Protein AF-A0A9E5NCG2-F1 (afdb_monomer_lite)

Secondary structure (DSSP, 8-state):
---HHHHHHHHHTTT-TTPPP--EEE--GGG----HHHHHHHHHHHHHHHHHT--S-SEEE---

Sequence (64 aa):
HGGAAFTQIRNAIYDVDDRPSVLEFYAGLGGKEVRVSDVYEIGEKTLKAAKDGKVTSHVEWVGI

Structure (mmCIF, N/CA/C/O backbone):
data_AF-A0A9E5NCG2-F1
#
_entry.id   AF-A0A9E5NCG2-F1
#
loop_
_atom_site.group_PDB
_atom_site.id
_atom_site.type_symbol
_atom_site.label_atom_id
_atom_site.label_alt_id
_atom_site.label_comp_id
_atom_site.label_asym_id
_atom_site.label_entity_id
_atom_site.label_seq_id
_atom_site.pdbx_PDB_ins_code
_atom_site.Cartn_x
_atom_site.Cartn_y
_atom_site.Cartn_z
_atom_site.occupancy
_atom_site.B_iso_or_equiv
_atom_site.auth_seq_id
_atom_site.auth_comp_id
_atom_site.auth_asym_id
_atom_site.auth_atom_id
_atom_site.pdbx_PDB_model_num
ATOM 1 N N . HIS A 1 1 ? 2.657 10.276 -6.729 1.00 77.50 1 HIS A N 1
ATOM 2 C CA . HIS A 1 1 ? 3.774 9.397 -7.134 1.00 77.50 1 HIS A CA 1
ATOM 3 C C . HIS A 1 1 ? 3.995 8.382 -6.028 1.00 77.50 1 HIS A C 1
ATOM 5 O O . HIS A 1 1 ? 3.821 8.766 -4.880 1.00 77.50 1 HIS A O 1
ATOM 11 N N . GLY A 1 2 ? 4.272 7.124 -6.376 1.00 89.50 2 GLY A N 1
ATOM 12 C CA . GLY A 1 2 ? 4.518 6.049 -5.412 1.00 89.50 2 GLY A CA 1
ATOM 13 C C . GLY A 1 2 ? 5.974 5.591 -5.418 1.00 89.50 2 GLY A C 1
ATOM 14 O O . GLY A 1 2 ? 6.784 6.096 -6.199 1.00 89.50 2 GLY A O 1
ATOM 15 N N . GLY A 1 3 ? 6.306 4.641 -4.554 1.00 94.88 3 GLY A N 1
ATOM 16 C CA . GLY A 1 3 ? 7.636 4.076 -4.407 1.00 94.88 3 GLY A CA 1
ATOM 17 C C . GLY A 1 3 ? 8.008 3.135 -5.550 1.00 94.88 3 GLY A C 1
ATOM 18 O O . GLY A 1 3 ? 7.230 2.852 -6.471 1.00 94.88 3 GLY A O 1
ATOM 19 N N . ALA A 1 4 ? 9.235 2.617 -5.478 1.00 96.19 4 ALA A N 1
ATOM 20 C CA . ALA A 1 4 ? 9.755 1.694 -6.480 1.00 96.19 4 ALA A CA 1
ATOM 21 C C . ALA A 1 4 ? 8.897 0.421 -6.572 1.00 96.19 4 ALA A C 1
ATOM 23 O O . ALA A 1 4 ? 8.482 0.049 -7.667 1.00 96.19 4 ALA A O 1
ATOM 24 N N . ALA A 1 5 ? 8.562 -0.198 -5.433 1.00 95.38 5 ALA A N 1
ATOM 25 C CA . ALA A 1 5 ? 7.751 -1.416 -5.395 1.00 95.38 5 ALA A CA 1
ATOM 26 C C . ALA A 1 5 ? 6.352 -1.203 -5.996 1.00 95.38 5 ALA A C 1
ATOM 28 O O . ALA A 1 5 ? 5.912 -2.005 -6.816 1.00 95.38 5 ALA A O 1
ATOM 29 N N . PHE A 1 6 ? 5.691 -0.088 -5.667 1.00 97.00 6 PHE A N 1
ATOM 30 C CA . PHE A 1 6 ? 4.388 0.263 -6.235 1.00 97.00 6 PHE A CA 1
ATOM 31 C C . PHE A 1 6 ? 4.423 0.350 -7.763 1.00 97.00 6 PHE A C 1
ATOM 33 O O . PHE A 1 6 ? 3.562 -0.203 -8.449 1.00 97.00 6 PHE A O 1
ATOM 40 N N . THR A 1 7 ? 5.448 1.007 -8.304 1.00 96.06 7 THR A N 1
ATOM 41 C CA . THR A 1 7 ? 5.623 1.146 -9.754 1.00 96.06 7 THR A CA 1
ATOM 42 C C . THR A 1 7 ? 5.892 -0.207 -10.414 1.00 96.06 7 THR A C 1
ATOM 44 O O . THR A 1 7 ? 5.269 -0.529 -11.422 1.00 96.06 7 THR A O 1
ATOM 47 N N . GLN A 1 8 ? 6.766 -1.030 -9.825 1.00 97.31 8 GLN A N 1
ATOM 48 C CA . GLN A 1 8 ? 7.086 -2.361 -10.351 1.00 97.31 8 GLN A CA 1
ATOM 49 C C . GLN A 1 8 ? 5.866 -3.289 -10.353 1.00 97.31 8 GLN A C 1
ATOM 51 O O . GLN A 1 8 ? 5.612 -3.942 -11.360 1.00 97.31 8 GLN A O 1
ATOM 56 N N . ILE A 1 9 ? 5.066 -3.301 -9.279 1.00 96.81 9 ILE A N 1
ATOM 57 C CA . ILE A 1 9 ? 3.841 -4.112 -9.206 1.00 96.81 9 ILE A CA 1
ATOM 58 C C . ILE A 1 9 ? 2.855 -3.685 -10.293 1.00 96.81 9 ILE A C 1
ATOM 60 O O . ILE A 1 9 ? 2.368 -4.534 -11.031 1.00 96.81 9 ILE A O 1
ATOM 64 N N . ARG A 1 10 ? 2.595 -2.378 -10.444 1.00 95.56 10 ARG A N 1
ATOM 65 C CA . ARG A 1 10 ? 1.678 -1.867 -11.479 1.00 95.56 10 ARG A CA 1
ATOM 66 C C . ARG A 1 10 ? 2.133 -2.204 -12.894 1.00 95.56 10 ARG A C 1
ATOM 68 O O . ARG A 1 10 ? 1.282 -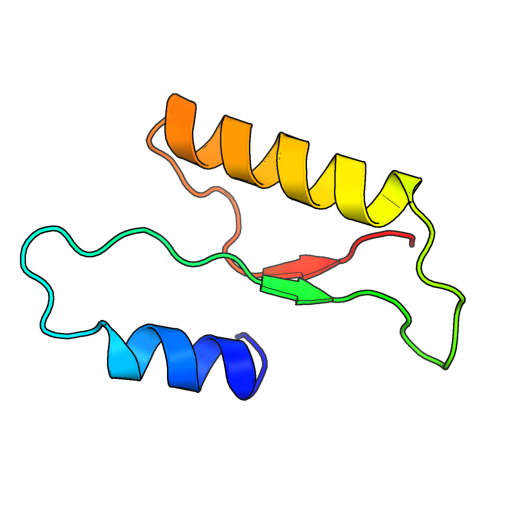2.474 -13.735 1.00 95.56 10 ARG A O 1
ATOM 75 N N . ASN A 1 11 ? 3.441 -2.189 -13.138 1.00 96.19 11 ASN A N 1
ATOM 76 C CA . ASN A 1 11 ? 4.012 -2.591 -14.420 1.00 96.19 11 ASN A CA 1
ATOM 77 C C . ASN A 1 11 ? 3.869 -4.102 -14.644 1.00 96.19 11 ASN A C 1
ATOM 79 O O . ASN A 1 11 ? 3.479 -4.516 -15.728 1.00 96.19 11 ASN A O 1
ATOM 83 N N . ALA A 1 12 ? 4.129 -4.920 -13.620 1.00 96.94 12 ALA A N 1
ATOM 84 C CA . ALA A 1 12 ? 4.048 -6.378 -13.711 1.00 96.94 12 ALA A CA 1
ATOM 85 C C . ALA A 1 12 ? 2.632 -6.889 -14.023 1.00 96.94 12 ALA A C 1
ATOM 87 O O . ALA A 1 12 ? 2.485 -7.937 -14.641 1.00 96.94 12 ALA A O 1
ATOM 88 N N . ILE A 1 13 ? 1.599 -6.150 -13.608 1.00 97.00 13 ILE A N 1
ATOM 89 C CA . ILE A 1 13 ? 0.192 -6.493 -13.865 1.00 97.00 13 ILE A CA 1
ATOM 90 C C . ILE A 1 13 ? -0.442 -5.627 -14.960 1.00 97.00 13 ILE A C 1
ATOM 92 O O . ILE A 1 13 ? -1.667 -5.576 -15.069 1.00 97.00 13 ILE A O 1
ATOM 96 N N . TYR A 1 14 ? 0.361 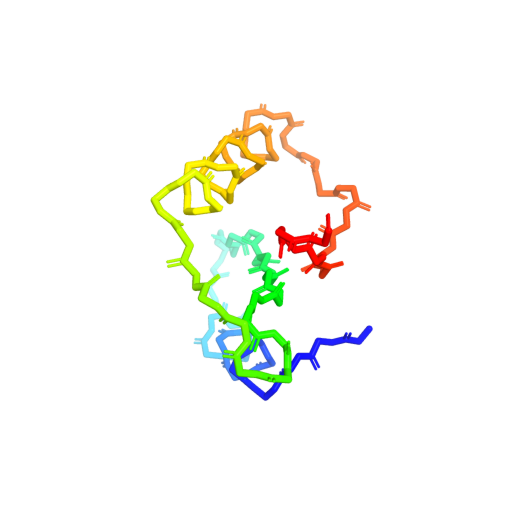-4.888 -15.732 1.00 95.31 14 TYR A N 1
ATOM 97 C CA . TYR A 1 14 ? -0.159 -3.910 -16.686 1.00 95.31 14 TYR A CA 1
ATOM 98 C C . TYR A 1 14 ? -1.062 -4.547 -17.750 1.00 95.31 14 TYR A C 1
ATOM 100 O O . TYR A 1 14 ? -2.093 -3.955 -18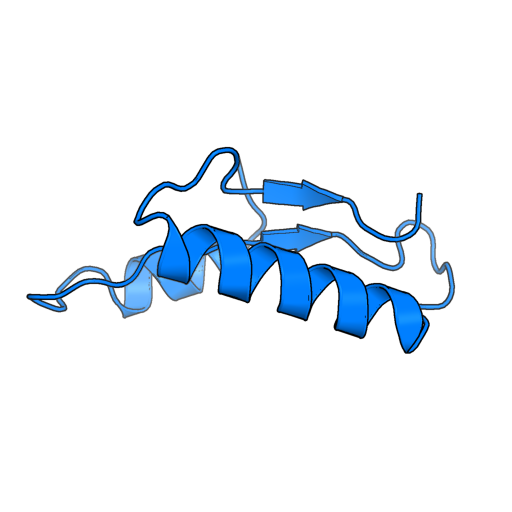.068 1.00 95.31 14 TYR A O 1
ATOM 108 N N . ASP A 1 15 ? -0.699 -5.747 -18.211 1.00 96.69 15 ASP A N 1
ATOM 109 C CA . ASP A 1 15 ? -1.362 -6.486 -19.294 1.00 96.69 15 ASP A CA 1
ATOM 110 C C . ASP A 1 15 ? -2.507 -7.407 -18.821 1.00 96.69 15 ASP A C 1
ATOM 112 O O . ASP A 1 15 ? -3.030 -8.196 -19.603 1.00 96.69 15 ASP A O 1
ATOM 116 N N . VAL A 1 16 ? -2.898 -7.357 -17.543 1.00 96.94 16 VAL A N 1
ATOM 117 C CA . VAL A 1 16 ? -4.041 -8.138 -17.039 1.00 96.94 16 VAL A CA 1
ATOM 118 C C . VAL A 1 16 ? -5.348 -7.479 -17.492 1.00 96.94 16 VAL A C 1
ATOM 120 O O . VAL A 1 16 ? -5.556 -6.303 -17.206 1.00 96.94 16 VAL A O 1
ATOM 123 N N . ASP A 1 17 ? -6.239 -8.233 -18.146 1.00 94.75 17 ASP A N 1
ATOM 124 C CA . ASP A 1 17 ? -7.511 -7.709 -18.679 1.00 94.75 17 ASP A CA 1
ATOM 125 C C . ASP A 1 17 ? -8.381 -7.051 -17.593 1.00 94.75 17 ASP A C 1
ATOM 127 O O . ASP A 1 17 ? -8.791 -5.897 -17.726 1.00 94.75 17 ASP A O 1
ATOM 131 N N . ASP A 1 18 ? -8.619 -7.757 -16.484 1.00 92.12 18 ASP A N 1
ATOM 132 C CA . ASP A 1 18 ? -9.295 -7.216 -15.297 1.00 92.12 18 ASP A CA 1
ATOM 133 C C . ASP A 1 18 ? -8.259 -6.726 -14.281 1.00 92.12 18 ASP A C 1
ATOM 135 O O . ASP A 1 18 ? -8.015 -7.332 -13.233 1.00 92.12 18 ASP A O 1
ATOM 139 N N . ARG A 1 19 ? -7.537 -5.665 -14.656 1.00 93.19 19 ARG A N 1
ATOM 140 C CA . ARG A 1 19 ? -6.428 -5.157 -13.848 1.00 93.19 19 ARG A CA 1
ATOM 141 C C . ARG A 1 19 ? -6.940 -4.580 -12.522 1.00 93.19 19 ARG A C 1
ATOM 143 O O . ARG A 1 19 ? -7.601 -3.535 -12.535 1.00 93.19 19 ARG A O 1
ATOM 150 N N . PRO A 1 20 ? -6.539 -5.140 -11.366 1.00 93.06 20 PRO A N 1
ATOM 151 C CA . PRO A 1 20 ? -6.950 -4.598 -10.084 1.00 93.06 20 PRO A CA 1
ATOM 152 C C . PRO A 1 20 ? -6.317 -3.228 -9.828 1.00 93.06 20 PRO A C 1
ATOM 154 O O . PRO A 1 20 ? -5.234 -2.886 -10.318 1.00 93.06 20 PRO A O 1
ATOM 157 N N . SER A 1 21 ? -6.982 -2.441 -8.986 1.00 94.06 21 SER A N 1
ATOM 158 C CA . SER A 1 21 ? -6.370 -1.244 -8.418 1.00 94.06 21 SER A CA 1
ATOM 159 C C . SER A 1 21 ? -5.230 -1.622 -7.474 1.00 94.06 21 SER A C 1
ATOM 161 O O . SER A 1 21 ? -5.368 -2.522 -6.652 1.00 94.06 21 SER A O 1
ATOM 163 N N . VAL A 1 22 ? -4.118 -0.892 -7.560 1.00 95.75 22 VAL A N 1
ATOM 164 C CA . VAL A 1 22 ? -2.981 -1.030 -6.639 1.00 95.75 22 VAL A CA 1
ATOM 165 C C . VAL A 1 22 ? -2.954 0.181 -5.715 1.00 95.75 22 VAL A C 1
ATOM 167 O O . VAL A 1 22 ? -3.093 1.321 -6.180 1.00 95.75 22 VAL A O 1
ATOM 170 N N . LEU A 1 23 ? -2.758 -0.081 -4.425 1.00 96.88 23 LEU A N 1
ATOM 171 C CA . LEU A 1 23 ? -2.578 0.909 -3.366 1.00 96.88 23 LEU A CA 1
ATOM 172 C C . LEU A 1 23 ? -1.192 0.727 -2.739 1.00 96.88 23 LEU A C 1
ATOM 174 O O . LEU A 1 23 ? -0.701 -0.396 -2.627 1.00 96.88 23 LEU A O 1
ATOM 178 N N . GLU A 1 24 ? -0.569 1.823 -2.329 1.00 97.19 24 GLU A N 1
ATOM 179 C CA . GLU A 1 24 ? 0.674 1.841 -1.565 1.00 97.19 24 GLU A CA 1
ATOM 180 C C . GLU A 1 24 ? 0.455 2.546 -0.233 1.00 97.19 24 GLU A C 1
ATOM 182 O O . GLU A 1 24 ? -0.190 3.593 -0.164 1.00 97.19 24 GLU A O 1
ATOM 187 N N . PHE A 1 25 ? 1.052 1.987 0.813 1.00 96.62 25 PHE A N 1
ATOM 188 C CA . PHE A 1 25 ? 1.047 2.565 2.144 1.00 96.62 25 PHE A CA 1
ATOM 189 C C . PHE A 1 25 ? 2.483 2.673 2.642 1.00 96.62 25 PHE A C 1
ATOM 191 O O . PHE A 1 25 ? 3.173 1.665 2.800 1.00 96.62 25 PHE A O 1
ATOM 198 N N . TYR A 1 26 ? 2.942 3.896 2.886 1.00 95.50 26 TYR A N 1
ATOM 199 C CA . TYR A 1 26 ? 4.204 4.129 3.567 1.00 95.50 26 TYR A CA 1
ATOM 200 C C . TYR A 1 26 ? 4.011 3.968 5.073 1.00 95.50 26 TYR A C 1
ATOM 202 O O . TYR A 1 26 ? 3.185 4.651 5.679 1.00 95.50 26 TYR A O 1
ATOM 210 N N . ALA A 1 27 ? 4.816 3.095 5.673 1.00 95.38 27 ALA A N 1
ATOM 211 C CA . ALA A 1 27 ? 4.870 2.862 7.110 1.00 95.38 27 ALA A CA 1
ATOM 212 C C . ALA A 1 27 ? 6.334 2.832 7.582 1.00 95.38 27 ALA A C 1
ATOM 214 O O . ALA A 1 27 ? 7.251 2.627 6.784 1.00 95.38 27 ALA A O 1
ATOM 215 N N . GLY A 1 28 ? 6.562 3.057 8.878 1.00 94.31 28 GLY A N 1
ATOM 216 C CA . GLY A 1 28 ? 7.892 2.937 9.491 1.00 94.31 28 GLY A CA 1
ATOM 217 C C . GLY A 1 28 ? 8.913 4.004 9.073 1.00 94.31 28 GLY A C 1
ATOM 218 O O . GLY A 1 28 ? 10.124 3.792 9.185 1.00 94.31 28 GLY A O 1
ATOM 219 N N . LEU A 1 29 ? 8.458 5.165 8.587 1.00 91.75 29 LEU A N 1
ATOM 220 C CA . LEU A 1 29 ? 9.356 6.242 8.169 1.00 91.75 29 LEU A CA 1
ATOM 221 C C . LEU A 1 29 ? 10.276 6.665 9.325 1.00 91.75 29 LEU A C 1
ATOM 223 O O . LEU A 1 29 ? 9.820 6.901 10.444 1.00 91.75 29 LEU A O 1
ATOM 227 N N . GLY A 1 30 ? 11.577 6.769 9.047 1.00 92.31 30 GLY A N 1
ATOM 228 C CA . GLY A 1 30 ? 12.576 7.133 10.054 1.00 92.31 30 GLY A CA 1
ATOM 229 C C . GLY A 1 30 ? 12.869 6.029 11.076 1.00 92.31 30 GLY A C 1
ATOM 230 O O . GLY A 1 30 ? 13.372 6.332 12.152 1.00 92.31 30 GLY A O 1
ATOM 231 N N . GLY A 1 31 ? 12.546 4.768 10.766 1.00 94.31 31 GLY A N 1
ATOM 232 C CA . GLY A 1 31 ? 12.783 3.633 11.664 1.00 94.31 31 GLY A CA 1
ATOM 233 C C . GLY A 1 31 ? 11.724 3.475 12.754 1.00 94.31 31 GLY A C 1
ATOM 234 O O . GLY A 1 31 ? 11.956 2.769 13.733 1.00 94.31 31 GLY A O 1
ATOM 235 N N . LYS A 1 32 ? 10.566 4.131 12.605 1.00 94.00 32 LYS A N 1
ATOM 236 C CA . LYS A 1 32 ? 9.415 3.908 13.484 1.00 94.00 32 LYS A CA 1
ATOM 237 C C . LYS A 1 32 ? 8.952 2.451 13.392 1.00 94.00 32 LYS A C 1
ATOM 239 O O . LYS A 1 32 ? 8.964 1.847 12.322 1.00 94.00 32 LYS A O 1
ATOM 244 N N . GLU A 1 33 ? 8.522 1.906 14.524 1.00 95.56 33 GLU A N 1
ATOM 245 C CA . GLU A 1 33 ? 7.910 0.579 14.592 1.00 95.56 33 GLU A CA 1
ATOM 246 C C . GLU A 1 33 ? 6.627 0.537 13.747 1.00 95.56 33 GLU A C 1
ATOM 248 O O . GLU A 1 33 ? 5.793 1.432 13.861 1.00 95.56 33 GLU A O 1
ATOM 253 N N . VAL A 1 34 ? 6.468 -0.513 12.935 1.00 96.88 34 VAL A N 1
ATOM 254 C CA . VAL A 1 34 ? 5.210 -0.823 12.241 1.00 96.88 34 VAL A CA 1
ATOM 255 C C . VAL A 1 34 ? 4.411 -1.777 13.120 1.00 96.88 34 VAL A C 1
ATOM 257 O O . VAL A 1 34 ? 4.822 -2.917 13.351 1.00 96.88 34 VAL A O 1
ATOM 260 N N . ARG A 1 35 ? 3.283 -1.303 13.643 1.00 96.69 35 ARG A N 1
ATOM 261 C CA . ARG A 1 35 ? 2.428 -2.038 14.578 1.00 96.69 35 ARG A CA 1
ATOM 262 C C . ARG A 1 35 ? 1.411 -2.899 13.838 1.00 96.69 35 ARG A C 1
ATOM 264 O O . ARG A 1 35 ? 1.046 -2.642 12.696 1.00 96.69 35 ARG A O 1
ATOM 271 N N . VAL A 1 36 ? 0.857 -3.884 14.544 1.00 97.56 36 VAL A N 1
ATOM 272 C CA . VAL A 1 36 ? -0.272 -4.691 14.041 1.00 97.56 36 VAL A CA 1
ATOM 273 C C . VAL A 1 36 ? -1.481 -3.814 13.687 1.00 97.56 36 VAL A C 1
ATOM 275 O O . VAL A 1 36 ? -2.167 -4.097 12.709 1.00 97.56 36 VAL A O 1
ATOM 278 N N . SER A 1 37 ? -1.718 -2.730 14.435 1.00 96.50 37 SER A N 1
ATOM 279 C CA . SER A 1 37 ? -2.776 -1.753 14.140 1.00 96.50 37 SER A CA 1
ATOM 280 C C . SER A 1 37 ? -2.598 -1.078 12.781 1.00 96.50 37 SER A C 1
ATOM 282 O O . SER A 1 37 ? -3.585 -0.873 12.084 1.00 96.50 37 SER A O 1
ATOM 284 N N . ASP A 1 38 ? -1.356 -0.796 12.380 1.00 96.81 38 ASP A N 1
ATOM 285 C CA . ASP A 1 38 ? -1.051 -0.149 11.100 1.00 96.81 38 ASP A CA 1
ATOM 286 C C . ASP A 1 38 ? -1.406 -1.088 9.940 1.00 96.81 38 ASP A C 1
ATOM 288 O O . ASP A 1 38 ? -2.024 -0.689 8.957 1.00 96.81 38 ASP A O 1
ATOM 292 N N . VAL A 1 39 ? -1.084 -2.378 10.084 1.00 97.12 39 VAL A N 1
ATOM 293 C CA . VAL A 1 39 ? -1.452 -3.410 9.102 1.00 97.12 39 VAL A CA 1
ATOM 294 C C . VAL A 1 39 ? -2.970 -3.595 9.036 1.00 97.12 39 VAL A C 1
ATOM 296 O O . VAL A 1 39 ? -3.521 -3.775 7.949 1.00 97.12 39 VAL A O 1
ATOM 299 N N . TYR A 1 40 ? -3.657 -3.518 10.179 1.00 97.81 40 TYR A N 1
ATOM 300 C CA . TYR A 1 40 ? -5.119 -3.557 10.227 1.00 97.81 40 TYR A CA 1
ATOM 301 C C . TYR A 1 40 ? -5.740 -2.371 9.478 1.00 97.81 40 TYR A C 1
ATOM 303 O O . TYR A 1 40 ? -6.608 -2.584 8.634 1.00 97.81 40 TYR A O 1
ATOM 311 N N . GLU A 1 41 ? -5.249 -1.149 9.707 1.00 96.31 41 GLU A N 1
ATOM 312 C CA . GLU A 1 41 ? -5.707 0.056 9.001 1.00 96.31 41 GLU A CA 1
ATOM 313 C C . GLU A 1 41 ? -5.502 -0.068 7.481 1.00 96.31 41 GLU A C 1
ATOM 315 O O . GLU A 1 41 ? -6.410 0.227 6.700 1.00 96.31 41 GLU A O 1
ATOM 320 N N . ILE A 1 42 ? -4.336 -0.566 7.050 1.00 96.94 42 ILE A N 1
ATOM 321 C CA . ILE A 1 42 ? -4.043 -0.855 5.637 1.00 96.94 42 ILE A CA 1
ATOM 322 C C . ILE A 1 42 ? -5.085 -1.821 5.054 1.00 96.94 42 ILE A C 1
ATOM 324 O O . ILE A 1 42 ? -5.611 -1.591 3.958 1.00 96.94 42 ILE A O 1
ATOM 328 N N . GLY A 1 43 ? -5.408 -2.887 5.790 1.00 97.06 43 GLY A N 1
ATOM 329 C CA . GLY A 1 43 ? -6.415 -3.871 5.401 1.00 97.06 43 GLY A CA 1
ATOM 330 C C . GLY A 1 43 ? -7.815 -3.268 5.272 1.00 97.06 43 GLY A C 1
ATOM 331 O O . GLY A 1 43 ? -8.480 -3.476 4.257 1.00 97.06 43 GLY A O 1
ATOM 332 N N . GLU A 1 44 ? -8.249 -2.475 6.253 1.00 96.75 44 GLU A N 1
ATOM 333 C CA . GLU A 1 44 ? -9.556 -1.809 6.238 1.00 96.75 44 GLU A CA 1
ATOM 334 C C . GLU A 1 44 ? -9.690 -0.822 5.073 1.00 96.75 44 GLU A C 1
ATOM 336 O O . GLU A 1 44 ? -10.695 -0.843 4.355 1.00 96.75 44 GLU A O 1
ATOM 341 N N . LYS A 1 45 ? -8.662 -0.001 4.827 1.00 95.50 45 LYS A N 1
ATOM 342 C CA . LYS A 1 45 ? -8.629 0.941 3.698 1.00 95.50 45 LYS A CA 1
ATOM 343 C C . LYS A 1 45 ? -8.669 0.222 2.354 1.00 95.50 45 LYS A C 1
ATOM 345 O O . LYS A 1 45 ? -9.430 0.616 1.469 1.00 95.50 45 LYS A O 1
ATOM 350 N N . THR A 1 46 ? -7.909 -0.862 2.220 1.00 96.69 46 THR A N 1
ATOM 351 C CA . THR A 1 46 ? -7.900 -1.689 1.006 1.00 96.69 46 THR A CA 1
ATOM 352 C C . THR A 1 46 ? -9.265 -2.330 0.765 1.00 96.69 46 THR A C 1
ATOM 354 O O . THR A 1 46 ? -9.798 -2.255 -0.343 1.00 96.69 46 THR A O 1
ATOM 357 N N . LEU A 1 47 ? -9.878 -2.901 1.807 1.00 96.75 47 LEU A N 1
ATOM 358 C CA . LEU A 1 47 ? -11.202 -3.511 1.718 1.00 96.75 47 LEU A CA 1
ATOM 359 C C . LEU A 1 47 ? -12.277 -2.485 1.350 1.00 96.75 47 LEU A C 1
ATOM 361 O O . LEU A 1 47 ? -13.161 -2.783 0.548 1.00 96.75 47 LEU A O 1
ATOM 365 N N . LYS A 1 48 ? -12.204 -1.277 1.916 1.00 95.38 48 LYS A N 1
ATOM 366 C CA . LYS A 1 48 ? -13.114 -0.182 1.579 1.00 95.38 48 LYS A CA 1
ATOM 367 C C . LYS A 1 48 ? -12.988 0.216 0.108 1.00 95.38 48 LYS A C 1
ATOM 369 O O . LYS A 1 48 ? -13.997 0.242 -0.588 1.00 95.38 48 LYS A O 1
ATOM 374 N N . ALA A 1 49 ? -11.769 0.447 -0.382 1.00 95.38 49 ALA A N 1
ATOM 375 C CA . ALA A 1 49 ? -11.534 0.791 -1.785 1.00 95.38 49 ALA A CA 1
ATOM 376 C C . ALA A 1 49 ? -12.052 -0.295 -2.745 1.00 95.38 49 ALA A C 1
ATOM 378 O O . ALA A 1 49 ? -12.652 0.024 -3.772 1.00 95.38 49 ALA A O 1
ATOM 379 N N . ALA A 1 50 ? -11.868 -1.571 -2.387 1.00 95.19 50 ALA A N 1
ATOM 380 C CA . ALA A 1 50 ? -12.380 -2.698 -3.159 1.00 95.19 50 ALA A CA 1
ATOM 381 C C . ALA A 1 50 ? -13.919 -2.746 -3.184 1.00 95.19 50 ALA A C 1
ATOM 383 O O . ALA A 1 50 ? -14.502 -2.954 -4.244 1.00 95.19 50 ALA A O 1
ATOM 384 N N . LYS A 1 51 ? -14.585 -2.524 -2.040 1.00 95.69 51 LYS A N 1
ATOM 385 C CA . LYS A 1 51 ? -16.058 -2.517 -1.93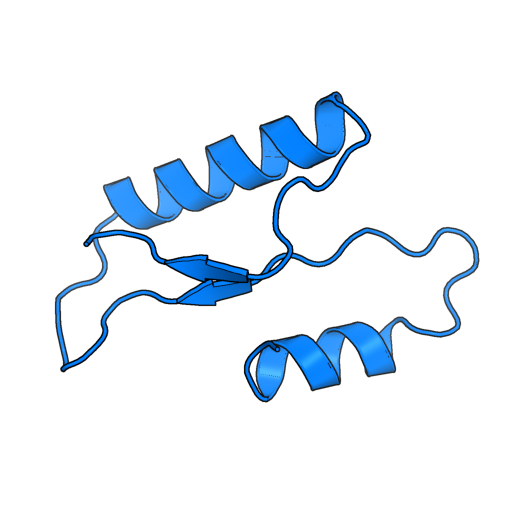9 1.00 95.69 51 LYS A CA 1
ATOM 386 C C . LYS A 1 51 ? -16.698 -1.343 -2.671 1.00 95.69 51 LYS A C 1
ATOM 388 O O . LYS A 1 51 ? -17.710 -1.525 -3.340 1.00 95.69 51 LYS A O 1
ATOM 393 N N . ASP A 1 52 ? -16.109 -0.159 -2.545 1.00 93.44 52 ASP A N 1
ATOM 394 C CA . ASP A 1 52 ? -16.647 1.070 -3.132 1.00 93.44 52 ASP A CA 1
ATOM 395 C C . ASP A 1 52 ? -16.359 1.158 -4.644 1.00 93.44 52 ASP A C 1
ATOM 397 O O . ASP A 1 52 ? -16.895 2.030 -5.327 1.00 93.44 52 ASP A O 1
ATOM 401 N N . GLY A 1 53 ? -15.475 0.296 -5.170 1.00 89.75 53 GLY A N 1
ATOM 402 C CA . GLY A 1 53 ? -15.003 0.349 -6.557 1.00 89.75 53 GLY A CA 1
ATOM 403 C C . GLY A 1 53 ? -14.256 1.646 -6.887 1.00 89.75 53 GLY A C 1
ATOM 404 O O . GLY A 1 53 ? -14.103 2.004 -8.055 1.00 89.75 53 GLY A O 1
ATOM 405 N N . LYS A 1 54 ? -13.820 2.387 -5.862 1.00 90.69 54 LYS A N 1
ATOM 406 C CA . LYS A 1 54 ? -13.237 3.719 -5.995 1.00 90.69 54 LYS A CA 1
ATOM 407 C C . LYS A 1 54 ? -11.987 3.838 -5.142 1.00 90.69 54 LYS A C 1
ATOM 409 O O . LYS A 1 54 ? -12.026 3.710 -3.922 1.00 90.69 54 LYS A O 1
ATOM 414 N N . VAL A 1 55 ? -10.888 4.196 -5.797 1.00 91.94 55 VAL A N 1
ATOM 415 C CA . VAL A 1 55 ? -9.644 4.579 -5.131 1.00 91.94 55 VAL A CA 1
ATOM 416 C C . VAL A 1 55 ? -9.626 6.090 -4.937 1.00 91.94 55 VAL A C 1
ATOM 418 O O . VAL A 1 55 ? -9.616 6.848 -5.905 1.00 91.94 55 VAL A O 1
ATOM 421 N N . THR A 1 56 ? -9.639 6.539 -3.683 1.00 86.19 56 THR A N 1
ATOM 422 C CA . THR A 1 56 ? -9.531 7.964 -3.330 1.00 86.19 56 THR A CA 1
ATOM 423 C C . THR A 1 56 ? -8.090 8.457 -3.359 1.00 86.19 56 THR A C 1
ATOM 425 O O . THR A 1 56 ? -7.837 9.565 -3.823 1.00 86.19 56 THR A O 1
ATOM 428 N N . SER A 1 57 ? -7.149 7.628 -2.905 1.00 91.50 57 SER A N 1
AT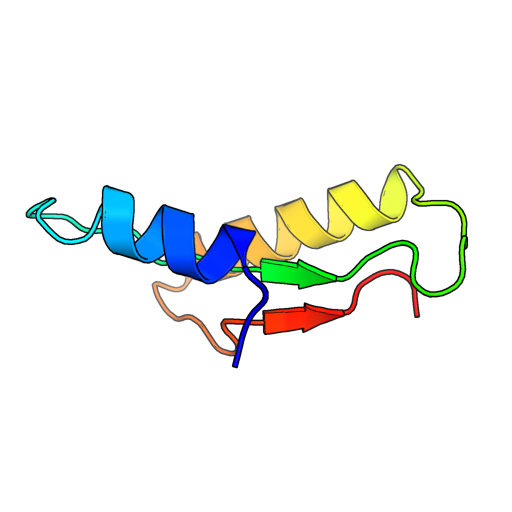OM 429 C CA . SER A 1 57 ? -5.714 7.857 -3.033 1.00 91.50 57 SER A CA 1
ATOM 430 C C . SER A 1 57 ? -5.011 6.545 -3.345 1.00 91.50 57 SER A C 1
ATOM 432 O O . SER A 1 57 ? -5.314 5.516 -2.753 1.00 91.50 57 SER A O 1
ATOM 434 N N . HIS A 1 58 ? -4.062 6.580 -4.278 1.00 93.62 58 HIS A N 1
ATOM 435 C CA . HIS A 1 58 ? -3.226 5.419 -4.587 1.00 93.62 58 HIS A CA 1
ATOM 436 C C . HIS A 1 58 ? -2.049 5.253 -3.628 1.00 93.62 58 HIS A C 1
ATOM 438 O O . HIS A 1 58 ? -1.465 4.176 -3.588 1.00 93.62 58 HIS A O 1
ATOM 444 N N . VAL A 1 59 ? -1.659 6.318 -2.927 1.00 95.88 59 VAL A N 1
ATOM 445 C CA . VAL A 1 59 ? -0.485 6.338 -2.054 1.00 95.88 59 VAL A CA 1
ATOM 446 C C . VAL A 1 59 ? -0.859 7.079 -0.781 1.00 95.88 59 VAL A C 1
ATOM 448 O O . VAL A 1 59 ? -1.285 8.235 -0.834 1.00 95.88 59 VAL A O 1
ATOM 451 N N . GLU A 1 60 ? -0.715 6.416 0.355 1.00 95.00 60 GLU A N 1
ATOM 452 C CA . GLU A 1 60 ? -1.043 6.963 1.667 1.00 95.00 60 GLU A CA 1
ATOM 453 C C . GLU A 1 60 ? 0.066 6.679 2.676 1.00 95.00 60 GLU A C 1
ATOM 455 O O . GLU A 1 60 ? 0.940 5.842 2.463 1.00 95.00 60 GLU A O 1
ATOM 460 N N . TRP A 1 61 ? 0.023 7.390 3.795 1.00 92.94 61 TRP A N 1
ATOM 461 C CA . TRP A 1 61 ? 0.881 7.137 4.942 1.00 92.94 61 TRP A CA 1
ATOM 462 C C . TRP A 1 61 ? 0.042 6.554 6.072 1.00 92.94 61 TRP A C 1
ATOM 464 O O . TRP A 1 61 ? -1.102 6.969 6.261 1.00 92.94 61 TRP A O 1
ATOM 474 N N . VAL A 1 62 ? 0.616 5.616 6.819 1.00 92.00 62 VAL A N 1
ATOM 475 C CA . VAL A 1 62 ? -0.045 4.942 7.943 1.00 92.00 62 VAL A CA 1
ATOM 476 C C . VAL A 1 62 ? 0.865 4.995 9.168 1.00 92.00 62 VAL A C 1
ATOM 478 O O . VAL A 1 62 ? 2.091 4.971 9.034 1.00 92.00 62 VAL A O 1
ATOM 481 N N . GLY A 1 63 ? 0.268 5.105 10.356 1.00 82.88 63 GLY A N 1
ATOM 482 C CA . GLY A 1 63 ? 1.013 5.201 11.616 1.00 82.88 63 GLY A CA 1
ATOM 483 C C . GLY A 1 63 ? 1.747 6.537 11.804 1.00 82.88 63 GLY A C 1
ATOM 484 O O . GLY A 1 63 ? 2.806 6.575 12.441 1.00 82.88 63 GLY A O 1
ATOM 485 N N . ILE A 1 64 ? 1.228 7.623 11.209 1.00 74.25 64 ILE A N 1
ATOM 486 C CA . ILE A 1 64 ? 1.686 8.996 11.499 1.00 74.25 64 ILE A CA 1
ATOM 487 C C . ILE A 1 64 ? 1.172 9.431 12.867 1.00 74.25 64 ILE A C 1
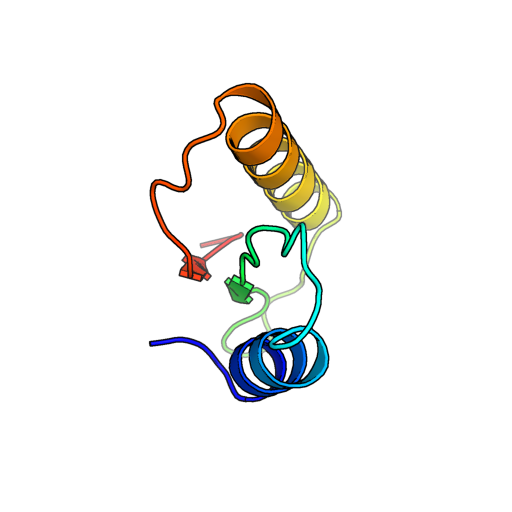ATOM 489 O O . ILE A 1 64 ? -0.044 9.280 13.110 1.00 74.25 64 ILE A O 1
#

Foldseek 3Di:
DDDPVQVVVCVVQVPPPPRDQAAEEDECPPNDDDDPVQVVVVVVLVVVCVVVVHDPDRYYYTPD

pLDDT: mean 94.2, std 4.27, range [74.25, 97.81]

Radius of gyration: 12.76 Å; chains: 1; bounding box: 29×18×34 Å